Protein AF-A0A519LDK3-F1 (afdb_monomer)

Solvent-accessible surface area (backbone atoms only — not comparable to full-atom values): 7589 Å² total; per-residue (Å²): 133,87,74,84,68,65,72,65,16,66,89,64,33,82,64,51,93,57,68,48,68,42,60,57,99,86,39,59,40,63,44,69,78,48,44,41,41,32,41,30,20,75,46,79,100,49,83,73,65,54,43,78,32,38,59,25,92,56,97,84,46,59,10,40,25,65,81,38,24,71,58,14,22,34,34,62,40,76,43,69,67,57,50,45,50,28,50,52,50,38,41,76,70,66,76,48,60,76,77,50,70,40,62,33,27,34,44,33,35,36,24,42,81,88,70,46,80,74,45,77,48,75,51,72,47,53,42,53,49,63,46,76,126

Foldseek 3Di:
DADAFFQQPPVPWVQDQDWDFDDDPNATQALVQKWKWKFKALDPPDDHGLDIAIEDPDPVDQHKYCPPRGRRIIHGDDDSVSVRSSSVVCVVVVSDHHQDKGKMKMWMFIAHNVRHGDDIDIDIIIRGGDPHD

Sequence (133 aa):
MATTVPLTGYRNVPFPPEVITFTEAGVARSFTGKTFAMDVRALAGTGPALISLNTATDDTMDGVRAVNAAAGQLRFQIGQAAMQAAWDAAYAAGLMKAGEPVALVYDLLVIDTDGLPEAVIEGSFTVHPGVTL

Secondary structure (DSSP, 8-state):
---PPP-TTGGGSS--S--EEPEETTEEPP-TT-EEEEEEESSTTSS--SEEEEB-SSSSSSEEEEEEGGGTEEEEE--HHHHHHHHHHHHHTTSS-TTS-EEEEEEEEEE-TTS-EEEEEEEEEEEPTT---

Structure (mmCIF, N/CA/C/O backbone):
data_AF-A0A519LDK3-F1
#
_entry.id   AF-A0A519LDK3-F1
#
loop_
_atom_site.group_PDB
_atom_site.id
_atom_site.type_symbol
_atom_site.label_atom_id
_atom_site.label_alt_id
_atom_site.label_comp_id
_atom_site.label_asym_id
_atom_site.label_entity_id
_atom_site.label_seq_id
_atom_site.pdbx_PDB_ins_code
_atom_site.Cartn_x
_atom_site.Cartn_y
_atom_site.Cartn_z
_atom_site.occupancy
_atom_site.B_iso_or_equiv
_atom_site.auth_seq_id
_atom_site.auth_comp_id
_atom_site.auth_asym_id
_atom_site.auth_atom_id
_atom_site.pdbx_PDB_model_num
ATOM 1 N N . MET A 1 1 ? 22.934 -2.008 -22.849 1.00 41.59 1 MET A N 1
ATOM 2 C CA . MET A 1 1 ? 21.578 -1.517 -22.530 1.00 41.59 1 MET A CA 1
ATOM 3 C C . MET A 1 1 ? 20.987 -2.485 -21.528 1.00 41.59 1 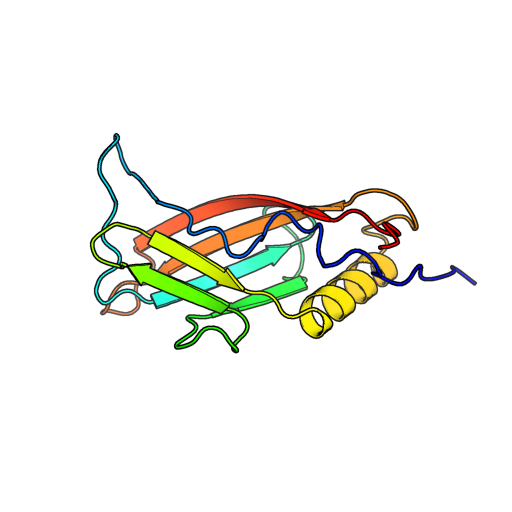MET A C 1
ATOM 5 O O . MET A 1 1 ? 21.024 -3.677 -21.798 1.00 41.59 1 MET A O 1
ATOM 9 N N . ALA A 1 2 ? 20.582 -2.008 -20.353 1.00 47.53 2 ALA A N 1
ATOM 10 C CA . ALA A 1 2 ? 19.992 -2.861 -19.327 1.00 47.53 2 ALA A CA 1
ATOM 11 C C . ALA A 1 2 ? 18.550 -3.192 -19.742 1.00 47.53 2 ALA A C 1
ATOM 13 O O . ALA A 1 2 ? 17.783 -2.289 -20.074 1.00 47.53 2 ALA A O 1
ATOM 14 N N . THR A 1 3 ? 18.223 -4.477 -19.835 1.00 52.81 3 THR A N 1
ATOM 15 C CA . THR A 1 3 ? 16.909 -4.941 -20.287 1.00 52.81 3 THR A CA 1
ATOM 16 C C . THR A 1 3 ? 15.933 -4.891 -19.115 1.00 52.81 3 THR A C 1
ATOM 18 O O . THR A 1 3 ? 16.053 -5.686 -18.183 1.00 52.81 3 THR A O 1
ATOM 21 N N . THR A 1 4 ? 14.964 -3.975 -19.156 1.00 54.00 4 THR A N 1
ATOM 22 C CA . THR A 1 4 ? 13.846 -3.958 -18.204 1.00 54.00 4 THR A CA 1
ATOM 23 C C . THR A 1 4 ? 12.989 -5.203 -18.429 1.00 54.00 4 THR A C 1
ATOM 25 O O . THR A 1 4 ? 12.507 -5.436 -19.538 1.00 54.00 4 THR A O 1
ATOM 28 N N . VAL A 1 5 ? 12.819 -6.029 -17.396 1.00 58.78 5 VAL A N 1
ATOM 29 C CA . VAL A 1 5 ? 11.922 -7.193 -17.443 1.00 58.78 5 VAL A CA 1
ATOM 30 C C . VAL A 1 5 ? 10.521 -6.718 -17.042 1.00 58.78 5 VAL A C 1
ATOM 32 O O . VAL A 1 5 ? 10.389 -6.166 -15.947 1.00 58.78 5 VAL A O 1
ATOM 35 N N . PRO A 1 6 ? 9.490 -6.895 -17.892 1.00 59.34 6 PRO A N 1
ATOM 36 C CA . PRO A 1 6 ? 8.136 -6.437 -17.590 1.00 59.34 6 PRO A CA 1
ATOM 37 C C . PRO A 1 6 ? 7.563 -7.150 -16.358 1.00 59.34 6 PRO A C 1
ATOM 39 O O . PRO A 1 6 ? 7.793 -8.347 -16.157 1.00 59.34 6 PRO A O 1
ATOM 42 N N . LEU A 1 7 ? 6.778 -6.430 -15.547 1.00 55.19 7 LEU A N 1
ATOM 43 C CA . LEU A 1 7 ? 6.092 -6.994 -14.386 1.00 55.19 7 LEU A CA 1
ATOM 44 C C . LEU A 1 7 ? 4.834 -7.740 -14.855 1.00 55.19 7 LEU A C 1
ATOM 46 O O . LEU A 1 7 ? 3.707 -7.260 -14.767 1.00 55.19 7 LEU A O 1
ATOM 50 N N . THR A 1 8 ? 5.028 -8.947 -15.378 1.00 54.53 8 THR A N 1
ATOM 51 C CA . THR A 1 8 ? 3.938 -9.819 -15.851 1.00 54.53 8 THR A CA 1
ATOM 52 C C . THR A 1 8 ? 3.194 -10.529 -14.715 1.00 54.53 8 THR A C 1
ATOM 54 O O . THR A 1 8 ? 2.082 -11.010 -14.910 1.00 54.53 8 THR A O 1
ATOM 57 N N . GLY A 1 9 ? 3.780 -10.549 -13.515 1.00 49.94 9 GLY A N 1
ATOM 58 C CA . GLY A 1 9 ? 3.317 -11.306 -12.354 1.00 49.94 9 GLY A CA 1
ATOM 59 C C . GLY A 1 9 ? 2.51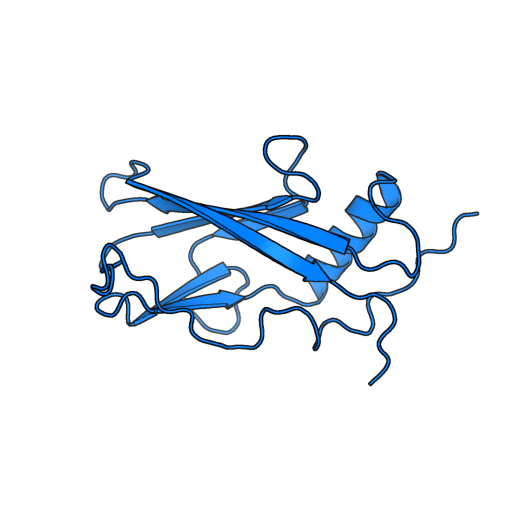8 -10.527 -11.312 1.00 49.94 9 GLY A C 1
ATOM 60 O O . GLY A 1 9 ? 2.426 -10.992 -10.180 1.00 49.94 9 GLY A O 1
ATOM 61 N N . TYR A 1 10 ? 1.953 -9.357 -11.640 1.00 47.62 10 TYR A N 1
ATOM 62 C CA . TYR A 1 10 ? 1.274 -8.486 -10.662 1.00 47.62 10 TYR A CA 1
ATOM 63 C C . TYR A 1 10 ? 0.190 -9.204 -9.826 1.00 47.62 10 TYR A C 1
ATOM 65 O O . TYR A 1 10 ? -0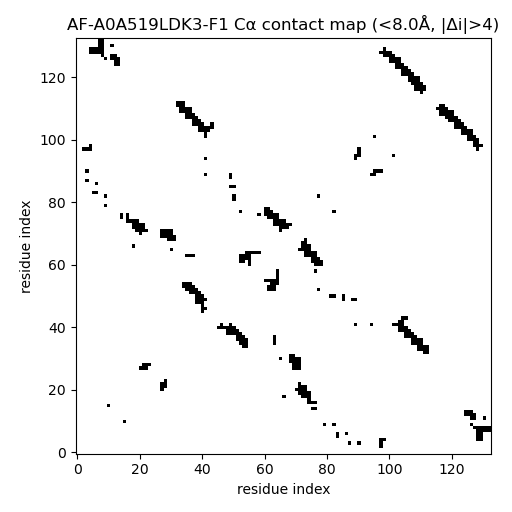.047 -8.851 -8.675 1.00 47.62 10 TYR A O 1
ATOM 73 N N . ARG A 1 11 ? -0.410 -10.279 -10.354 1.00 44.47 11 ARG A N 1
ATOM 74 C CA . ARG A 1 11 ? -1.394 -11.101 -9.631 1.00 44.47 11 ARG A CA 1
ATOM 75 C C . ARG A 1 11 ? -0.814 -11.873 -8.421 1.00 44.47 11 ARG A C 1
ATOM 77 O O . ARG A 1 11 ? -1.594 -12.371 -7.622 1.00 44.47 11 ARG A O 1
ATOM 84 N N . ASN A 1 12 ? 0.515 -11.949 -8.281 1.00 41.84 12 ASN A N 1
ATOM 85 C CA . ASN A 1 12 ? 1.239 -12.605 -7.180 1.00 41.84 12 ASN A CA 1
ATOM 86 C C . ASN A 1 12 ? 1.893 -11.614 -6.198 1.00 41.84 12 ASN A C 1
ATOM 88 O O . ASN A 1 12 ? 2.699 -12.025 -5.363 1.00 41.84 12 ASN A O 1
ATOM 92 N N . VAL A 1 13 ? 1.593 -10.312 -6.288 1.00 50.78 13 VAL A N 1
ATOM 93 C CA . VAL A 1 13 ? 1.949 -9.392 -5.200 1.00 50.78 13 VAL A CA 1
ATOM 94 C C . VAL A 1 13 ? 1.113 -9.783 -3.968 1.00 50.78 13 VAL A C 1
ATOM 96 O O . VAL A 1 13 ? -0.087 -10.002 -4.131 1.00 50.78 13 VAL A O 1
ATOM 99 N N . PRO A 1 14 ? 1.682 -9.843 -2.745 1.00 45.47 14 PRO A N 1
ATOM 100 C CA . PRO A 1 14 ? 0.982 -10.204 -1.504 1.00 45.47 14 PRO A CA 1
ATOM 101 C C . PRO A 1 14 ? -0.129 -9.244 -1.068 1.00 45.47 14 PRO A C 1
ATOM 103 O O . PRO A 1 14 ? -0.544 -9.291 0.084 1.00 45.47 14 PRO A O 1
ATOM 106 N N . PHE A 1 15 ? -0.630 -8.396 -1.963 1.00 51.12 15 PHE A N 1
ATOM 107 C CA . PHE A 1 15 ? -1.942 -7.783 -1.829 1.00 51.12 15 PHE A CA 1
ATOM 108 C C . PHE A 1 15 ? -2.948 -8.546 -2.703 1.00 51.12 15 PHE A C 1
ATOM 110 O O . PHE A 1 15 ? -3.480 -7.980 -3.663 1.00 51.12 15 PHE A O 1
ATOM 117 N N . PRO A 1 16 ? -3.262 -9.830 -2.422 1.00 51.19 16 PRO A N 1
ATOM 118 C CA . PRO A 1 16 ? -4.565 -10.321 -2.827 1.00 51.19 16 PRO A CA 1
ATOM 119 C C . PRO A 1 16 ? -5.628 -9.375 -2.230 1.00 51.19 16 PRO A C 1
ATOM 121 O O . PRO A 1 16 ? -5.341 -8.629 -1.290 1.00 51.19 16 PRO A O 1
ATOM 124 N N . PRO A 1 17 ? -6.878 -9.392 -2.716 1.00 56.22 17 PRO A N 1
ATOM 125 C CA . PRO A 1 17 ? -7.993 -8.613 -2.154 1.00 56.22 17 PRO A CA 1
ATOM 126 C C . PRO A 1 17 ? -8.367 -9.005 -0.703 1.00 56.22 17 PRO A C 1
ATOM 128 O O . PRO A 1 17 ? -9.503 -8.787 -0.262 1.00 56.22 17 PRO A O 1
ATOM 131 N N . GLU A 1 18 ? -7.429 -9.610 0.024 1.00 65.62 18 GLU A N 1
ATOM 132 C CA . GLU A 1 18 ? -7.489 -9.951 1.424 1.00 65.62 18 GLU A CA 1
ATOM 133 C C . GLU A 1 18 ? -7.696 -8.696 2.256 1.00 65.62 18 GLU A C 1
ATOM 135 O O . GLU A 1 18 ? -7.080 -7.641 2.097 1.00 65.62 18 GLU A O 1
ATOM 140 N N . VAL A 1 19 ? -8.664 -8.842 3.138 1.00 80.06 19 VAL A N 1
ATOM 141 C CA . VAL A 1 19 ? -9.005 -7.859 4.137 1.00 80.06 19 VAL A CA 1
ATOM 142 C C . VAL A 1 19 ? -8.072 -8.101 5.312 1.00 80.06 19 VAL A C 1
ATOM 144 O O . VAL A 1 19 ? -8.160 -9.137 5.971 1.00 80.06 19 VAL A O 1
ATOM 147 N N . ILE A 1 20 ? -7.181 -7.153 5.577 1.00 83.94 20 ILE A N 1
ATOM 148 C CA . ILE A 1 20 ? -6.277 -7.207 6.721 1.00 83.94 20 ILE A CA 1
ATOM 149 C C . ILE A 1 20 ? -7.026 -6.673 7.937 1.00 83.94 20 ILE A C 1
ATOM 151 O O . ILE A 1 20 ? -7.574 -5.572 7.905 1.00 83.94 20 ILE A O 1
ATOM 155 N N . THR A 1 21 ? -7.060 -7.463 9.009 1.00 87.44 21 THR A N 1
ATOM 156 C CA . THR A 1 21 ? -7.643 -7.043 10.288 1.00 87.44 21 THR A CA 1
ATOM 157 C C . THR A 1 21 ? -6.534 -6.547 11.203 1.00 87.44 21 THR A C 1
ATOM 159 O O . THR A 1 21 ? -5.662 -7.319 11.598 1.00 87.44 21 THR A O 1
ATOM 162 N N . PHE A 1 22 ? -6.577 -5.267 11.554 1.00 84.50 22 PHE A N 1
ATOM 163 C CA . PHE A 1 22 ? -5.641 -4.667 12.493 1.00 84.50 22 PHE A CA 1
ATOM 164 C C . PHE A 1 22 ? -6.155 -4.822 13.918 1.00 84.50 22 PHE A C 1
ATOM 166 O O . PHE A 1 22 ? -7.260 -4.390 14.255 1.00 84.50 22 PHE A O 1
ATOM 173 N N . THR A 1 23 ? -5.325 -5.425 14.764 1.00 85.31 23 THR A N 1
ATOM 174 C CA . THR A 1 23 ? -5.606 -5.588 16.189 1.00 85.31 23 THR A CA 1
ATOM 175 C C . THR A 1 23 ? -4.534 -4.918 17.027 1.00 85.31 23 THR A C 1
ATOM 177 O O . THR A 1 23 ? -3.347 -5.087 16.761 1.00 85.31 23 THR A O 1
ATOM 180 N N . GLU A 1 24 ? -4.946 -4.237 18.085 1.00 81.00 24 GLU A N 1
ATOM 181 C CA . GLU A 1 24 ? -4.078 -3.670 19.106 1.00 81.00 24 GLU A CA 1
ATOM 182 C C . GLU A 1 24 ? -4.352 -4.397 20.424 1.00 81.00 24 GLU A C 1
ATOM 184 O O . GLU A 1 24 ? -5.498 -4.502 20.858 1.00 81.00 24 GLU A O 1
ATOM 189 N N . ALA A 1 25 ? -3.315 -4.997 21.017 1.00 84.44 25 ALA A N 1
ATOM 190 C CA . ALA A 1 25 ? -3.441 -5.859 22.199 1.00 84.44 25 ALA A CA 1
ATOM 191 C C . ALA A 1 25 ? -4.511 -6.975 22.064 1.00 84.44 25 ALA A C 1
ATOM 193 O O . ALA A 1 25 ? -5.167 -7.346 23.035 1.00 84.44 25 ALA A O 1
ATOM 194 N N . GLY A 1 26 ? -4.694 -7.515 20.853 1.00 84.00 26 GLY A N 1
ATOM 195 C CA . GLY A 1 26 ? -5.671 -8.575 20.564 1.00 84.00 26 GLY A CA 1
ATOM 196 C C . GLY A 1 26 ? -7.112 -8.094 20.355 1.00 84.00 26 GLY A C 1
ATOM 197 O O . GLY A 1 26 ? -7.993 -8.918 20.119 1.00 84.00 26 GLY A O 1
ATOM 198 N N . VAL A 1 27 ? -7.363 -6.783 20.397 1.00 87.31 27 VAL A N 1
ATOM 199 C CA . VAL A 1 27 ? -8.672 -6.175 20.122 1.00 87.31 27 VAL A CA 1
ATOM 200 C C . VAL A 1 27 ? -8.631 -5.475 18.769 1.00 87.31 27 VAL A C 1
ATOM 202 O O . VAL A 1 27 ? -7.655 -4.804 18.451 1.00 87.31 27 VAL A O 1
ATOM 205 N N . ALA A 1 28 ? -9.681 -5.620 17.959 1.00 88.94 28 ALA A N 1
ATOM 206 C CA . ALA A 1 28 ? -9.782 -4.924 16.678 1.00 88.94 28 ALA A CA 1
ATOM 207 C C . ALA A 1 28 ? -9.683 -3.400 16.866 1.00 88.94 28 ALA A C 1
ATOM 209 O O . ALA A 1 28 ? -10.418 -2.816 17.666 1.00 88.94 28 ALA A O 1
ATOM 210 N N . ARG A 1 29 ? -8.782 -2.755 16.120 1.00 88.19 29 ARG A N 1
ATOM 211 C CA . ARG A 1 29 ? -8.607 -1.301 16.167 1.00 88.19 29 ARG A CA 1
ATOM 212 C C . ARG A 1 29 ? -9.635 -0.630 15.263 1.00 88.19 29 ARG A C 1
ATOM 214 O O . ARG A 1 29 ? -9.613 -0.833 14.058 1.00 88.19 29 ARG A O 1
ATOM 221 N N . SER A 1 30 ? -10.518 0.190 15.825 1.00 90.62 30 SER A N 1
ATOM 222 C CA . SER A 1 30 ? -11.498 0.935 15.026 1.00 90.62 30 SER A CA 1
ATOM 223 C C . SER A 1 30 ? -10.833 2.060 14.225 1.00 90.62 30 SER A C 1
ATOM 225 O O . SER A 1 30 ? -10.087 2.869 14.774 1.00 90.62 30 SER A O 1
ATOM 227 N N . PHE A 1 31 ? -11.173 2.149 12.939 1.00 90.75 31 PHE A N 1
ATOM 228 C CA . PHE A 1 31 ? -10.774 3.228 12.031 1.00 90.75 31 PHE A CA 1
ATOM 229 C C . PHE A 1 31 ? -11.945 4.129 11.611 1.00 90.75 31 PHE A C 1
ATOM 231 O O . PHE A 1 31 ? -11.864 4.839 10.611 1.00 90.75 31 PHE A O 1
ATOM 238 N N . THR A 1 32 ? -13.071 4.086 12.328 1.00 91.50 32 THR A N 1
ATOM 239 C CA . THR A 1 32 ? -14.247 4.907 11.999 1.00 91.50 32 THR A CA 1
ATOM 240 C C . THR A 1 32 ? -13.894 6.394 12.016 1.00 91.50 32 THR A C 1
ATOM 242 O O . THR A 1 32 ? -13.373 6.892 13.008 1.00 91.50 32 THR A O 1
ATOM 245 N N . GLY A 1 33 ? -14.199 7.097 10.921 1.00 90.19 33 GLY A N 1
ATOM 246 C CA 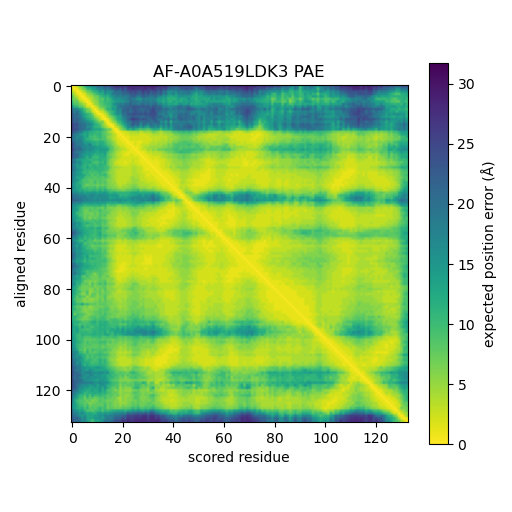. GLY A 1 33 ? -13.916 8.529 10.766 1.00 90.19 33 GLY A CA 1
ATOM 247 C C . GLY A 1 33 ? -12.462 8.866 10.423 1.00 90.19 33 GLY A C 1
ATOM 248 O O . GLY A 1 33 ? -12.152 10.037 10.235 1.00 90.19 33 GLY A O 1
ATOM 249 N N . LYS A 1 34 ? -11.581 7.866 10.313 1.00 91.31 34 LYS A N 1
ATOM 250 C CA . LYS A 1 34 ? -10.155 8.072 10.050 1.00 91.31 34 LYS A CA 1
ATOM 251 C C . LYS A 1 34 ? -9.854 8.063 8.560 1.00 91.31 34 LYS A C 1
ATOM 253 O O . LYS A 1 34 ? -10.578 7.465 7.762 1.00 91.31 34 LYS A O 1
ATOM 258 N N . THR A 1 35 ? -8.758 8.717 8.206 1.00 94.06 35 THR A N 1
ATOM 259 C CA . THR A 1 35 ? -8.195 8.700 6.856 1.00 94.06 35 THR A CA 1
ATOM 260 C C . THR A 1 35 ? -6.805 8.076 6.874 1.00 94.06 35 THR A C 1
ATOM 262 O O . THR A 1 35 ? -6.181 7.913 7.920 1.00 94.06 35 THR A O 1
ATOM 265 N N . PHE A 1 36 ? -6.345 7.670 5.701 1.00 93.12 36 PHE A N 1
ATOM 266 C CA . PHE A 1 36 ? -5.113 6.926 5.495 1.00 93.12 36 PHE A CA 1
ATOM 267 C C . PHE A 1 36 ? -4.225 7.625 4.473 1.00 93.12 36 PHE A C 1
ATOM 269 O O . PHE A 1 36 ? -4.716 8.084 3.434 1.00 93.12 36 PHE A O 1
ATOM 276 N N . ALA A 1 37 ? -2.925 7.619 4.746 1.00 92.62 37 ALA A N 1
ATOM 277 C CA . ALA A 1 37 ? -1.870 7.924 3.792 1.00 92.62 37 ALA A CA 1
ATOM 278 C C . ALA A 1 37 ? -0.795 6.843 3.914 1.00 92.62 37 ALA A C 1
ATOM 280 O O . ALA A 1 37 ? -0.373 6.526 5.020 1.00 92.62 37 ALA A O 1
ATOM 281 N N . MET A 1 38 ? -0.369 6.250 2.805 1.00 90.25 38 MET A N 1
ATOM 282 C CA . MET A 1 38 ? 0.637 5.196 2.812 1.00 90.25 38 MET A CA 1
ATOM 283 C C . MET A 1 38 ? 1.685 5.453 1.747 1.00 90.25 38 MET A C 1
ATOM 285 O O . MET A 1 38 ? 1.354 5.581 0.572 1.00 90.25 38 MET A O 1
ATOM 289 N N . ASP A 1 39 ? 2.946 5.445 2.154 1.00 90.94 39 ASP A N 1
ATOM 290 C CA . ASP A 1 39 ? 4.072 5.493 1.232 1.00 90.94 39 ASP A CA 1
ATOM 291 C C . ASP A 1 39 ? 4.721 4.119 1.138 1.00 90.94 39 ASP A C 1
ATOM 293 O O . ASP A 1 39 ? 5.096 3.531 2.150 1.00 90.94 39 ASP A O 1
ATOM 297 N N . VAL A 1 40 ? 4.899 3.632 -0.087 1.00 87.44 40 VAL A N 1
ATOM 298 C CA . VAL A 1 40 ? 5.651 2.418 -0.404 1.00 87.44 40 VAL A CA 1
ATOM 299 C C . VAL A 1 40 ? 7.029 2.807 -0.921 1.00 87.44 40 VAL A C 1
ATOM 301 O O . VAL A 1 40 ? 7.160 3.640 -1.821 1.00 87.44 40 VAL A O 1
ATOM 304 N N . ARG A 1 41 ? 8.072 2.182 -0.380 1.00 87.38 41 ARG A N 1
ATOM 305 C CA . ARG A 1 41 ? 9.483 2.473 -0.666 1.00 87.38 41 ARG A CA 1
ATOM 306 C C . ARG A 1 41 ? 10.246 1.174 -0.927 1.00 87.38 41 ARG A C 1
ATOM 308 O O . ARG A 1 41 ? 9.838 0.100 -0.496 1.00 87.38 41 ARG A O 1
ATOM 315 N N . ALA A 1 42 ? 11.384 1.273 -1.614 1.00 78.94 42 ALA A N 1
ATOM 316 C CA . ALA A 1 42 ? 12.307 0.140 -1.763 1.00 78.94 42 ALA A CA 1
ATOM 317 C C . ALA A 1 42 ? 13.136 -0.124 -0.494 1.00 78.94 42 ALA A C 1
ATOM 319 O O . ALA A 1 42 ? 13.591 -1.241 -0.276 1.00 78.94 42 ALA A O 1
ATOM 320 N N . LEU A 1 43 ? 13.363 0.905 0.328 1.00 72.06 43 LEU A N 1
ATOM 321 C CA . LEU A 1 43 ? 14.164 0.833 1.549 1.00 72.06 43 LEU A CA 1
ATOM 322 C C . LEU A 1 43 ? 13.439 1.572 2.677 1.00 72.06 43 LEU A C 1
ATOM 324 O O . LEU A 1 43 ? 12.846 2.627 2.455 1.00 72.06 43 LEU A O 1
ATOM 328 N N . ALA A 1 44 ? 13.492 1.017 3.889 1.00 66.81 44 ALA A N 1
ATOM 329 C CA . ALA A 1 44 ? 12.856 1.621 5.059 1.00 66.81 44 ALA A CA 1
ATOM 330 C C . ALA A 1 44 ? 13.547 2.935 5.438 1.00 66.81 44 ALA A C 1
ATOM 332 O O . ALA A 1 44 ? 14.775 3.048 5.366 1.00 66.81 44 ALA A O 1
ATOM 333 N N . GLY A 1 45 ? 12.748 3.940 5.811 1.00 58.53 45 GLY A N 1
ATOM 334 C CA . GLY A 1 45 ? 13.220 5.218 6.354 1.00 58.53 45 GLY A CA 1
ATOM 335 C C . GLY A 1 45 ? 14.092 6.075 5.426 1.00 58.53 45 GLY A C 1
ATOM 336 O O . GLY A 1 45 ? 14.619 7.095 5.867 1.00 58.53 45 GLY A O 1
ATOM 337 N N . THR A 1 46 ? 14.282 5.693 4.157 1.00 66.75 46 THR A N 1
ATOM 338 C CA . THR A 1 46 ? 15.190 6.384 3.229 1.00 66.75 46 THR A CA 1
ATOM 339 C C . THR A 1 46 ? 14.662 6.389 1.792 1.00 66.75 46 THR A C 1
ATOM 341 O O . THR A 1 46 ? 14.042 5.437 1.328 1.00 66.75 46 THR A O 1
ATOM 344 N N . GLY A 1 47 ? 14.936 7.478 1.066 1.00 70.00 47 GLY A N 1
ATOM 345 C CA . GLY A 1 47 ? 14.604 7.624 -0.357 1.00 70.00 47 GLY A CA 1
ATOM 346 C C . GLY A 1 47 ? 13.163 8.073 -0.640 1.00 70.00 47 GLY A C 1
ATOM 347 O O . GLY A 1 47 ? 12.348 8.132 0.276 1.00 70.00 47 GLY A O 1
ATOM 348 N N . PRO A 1 48 ? 12.844 8.451 -1.890 1.00 81.50 48 PRO A N 1
ATOM 349 C CA . PRO A 1 48 ? 11.497 8.859 -2.287 1.00 81.50 48 PRO A CA 1
ATOM 350 C C . PRO A 1 48 ? 10.509 7.682 -2.256 1.00 81.50 48 PRO A C 1
ATOM 352 O O . PRO A 1 48 ? 10.897 6.531 -2.461 1.00 81.50 48 PRO A O 1
ATOM 355 N N . ALA A 1 49 ? 9.227 7.981 -2.031 1.00 87.62 49 ALA A N 1
ATOM 356 C CA . ALA A 1 49 ? 8.161 7.002 -2.211 1.00 87.62 49 ALA A CA 1
ATOM 357 C C . ALA A 1 49 ? 8.082 6.582 -3.686 1.00 87.62 49 ALA A C 1
ATOM 359 O O . ALA A 1 49 ? 8.116 7.423 -4.586 1.00 87.62 49 ALA A O 1
ATOM 360 N N . LEU A 1 50 ? 7.994 5.275 -3.923 1.00 86.56 50 LEU A N 1
ATOM 361 C CA . LEU A 1 50 ? 7.739 4.700 -5.243 1.00 86.56 50 LEU A CA 1
ATOM 362 C C . LEU A 1 50 ? 6.244 4.718 -5.567 1.00 86.56 50 LEU A C 1
ATOM 364 O O . LEU A 1 50 ? 5.863 4.866 -6.725 1.00 86.56 50 LEU A O 1
ATOM 368 N N . ILE A 1 51 ? 5.410 4.557 -4.538 1.00 88.94 51 ILE A N 1
ATOM 369 C CA . ILE A 1 51 ? 3.952 4.639 -4.612 1.00 88.94 51 ILE A CA 1
ATOM 370 C C . ILE A 1 51 ? 3.484 5.394 -3.377 1.00 88.94 51 ILE A C 1
ATOM 372 O O . ILE A 1 51 ? 3.889 5.053 -2.269 1.00 88.94 51 ILE A O 1
ATOM 376 N N . SER A 1 52 ? 2.605 6.370 -3.569 1.00 91.50 52 SER A N 1
ATOM 377 C CA . SER A 1 52 ? 1.874 7.013 -2.481 1.00 91.50 52 SER A CA 1
ATOM 378 C C . SER A 1 52 ? 0.391 6.729 -2.667 1.00 91.50 52 SER A C 1
ATOM 380 O O . SER A 1 52 ? -0.183 7.017 -3.719 1.00 91.50 52 SER A O 1
ATOM 382 N N . LEU A 1 53 ? -0.218 6.132 -1.652 1.00 91.12 53 LEU A N 1
ATOM 383 C CA . LEU A 1 53 ? -1.623 5.768 -1.606 1.00 91.12 53 LEU A CA 1
ATOM 384 C C . LEU A 1 53 ? -2.343 6.638 -0.585 1.00 91.12 53 LEU A C 1
ATOM 386 O O . LEU A 1 53 ? -1.836 6.891 0.503 1.00 91.12 53 LEU A O 1
ATOM 390 N N . ASN A 1 54 ? -3.556 7.053 -0.925 1.00 93.75 54 ASN A N 1
ATOM 391 C CA . ASN A 1 54 ? -4.440 7.775 -0.018 1.00 93.75 54 ASN A CA 1
ATOM 392 C C . ASN A 1 54 ? -5.662 6.917 0.316 1.00 93.75 54 ASN A C 1
ATOM 394 O O . ASN A 1 54 ? -5.786 5.771 -0.122 1.00 93.75 54 ASN A O 1
ATOM 398 N N . THR A 1 55 ? -6.582 7.484 1.088 1.00 93.12 55 THR A N 1
ATOM 399 C CA . THR A 1 55 ? -7.876 6.854 1.362 1.00 93.12 55 THR A CA 1
ATOM 400 C C . THR A 1 55 ? -8.627 6.596 0.056 1.00 93.12 55 THR A C 1
ATOM 402 O O . THR A 1 55 ? -8.892 7.531 -0.698 1.00 93.12 55 THR A O 1
ATOM 405 N N . ALA A 1 56 ? -8.993 5.340 -0.190 1.00 91.25 56 ALA A N 1
ATOM 406 C CA . ALA A 1 56 ? -9.846 4.952 -1.308 1.00 91.25 56 ALA A CA 1
ATOM 407 C C . ALA A 1 56 ? -11.307 4.843 -0.858 1.00 91.25 56 ALA A C 1
ATOM 409 O O . ALA A 1 56 ? -11.609 4.311 0.215 1.00 91.25 56 ALA A O 1
ATOM 410 N N . THR A 1 57 ? -12.225 5.326 -1.697 1.00 87.69 57 THR A N 1
ATOM 411 C CA . THR A 1 57 ? -13.672 5.277 -1.432 1.00 87.69 57 THR A CA 1
ATOM 412 C C . THR A 1 57 ? -14.362 4.063 -2.053 1.00 87.69 57 THR A C 1
ATOM 414 O O . THR A 1 57 ? -15.459 3.707 -1.625 1.00 87.69 57 THR A O 1
ATOM 417 N N . ASP A 1 58 ? -13.726 3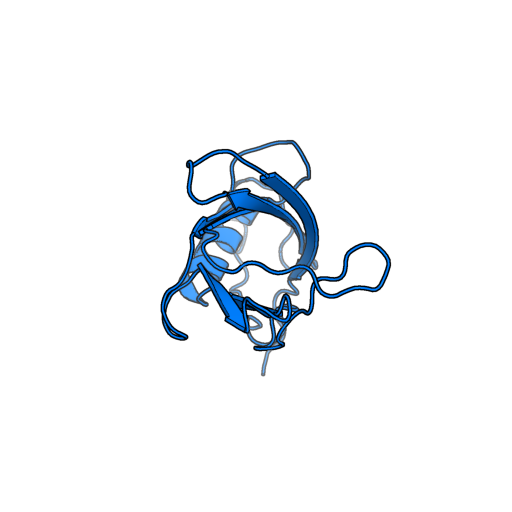.391 -3.017 1.00 84.50 58 ASP A N 1
ATOM 418 C CA . ASP A 1 58 ? -14.248 2.195 -3.685 1.00 84.50 58 ASP A CA 1
ATOM 419 C C . ASP A 1 58 ? -13.142 1.180 -4.046 1.00 84.50 58 ASP A C 1
ATOM 421 O O . ASP A 1 58 ? -11.969 1.405 -3.763 1.00 84.50 58 ASP A O 1
ATOM 425 N N . ASP A 1 59 ? -13.544 0.040 -4.623 1.00 75.31 59 ASP A N 1
ATOM 426 C CA . ASP A 1 59 ? -12.666 -1.077 -5.025 1.00 75.31 59 ASP A CA 1
ATOM 427 C C . ASP A 1 59 ? -12.052 -0.904 -6.432 1.00 75.31 59 ASP A C 1
ATOM 429 O O . ASP A 1 59 ? -11.556 -1.860 -7.029 1.00 75.31 59 ASP A O 1
ATOM 433 N N . THR A 1 60 ? -12.134 0.285 -7.025 1.00 79.12 60 THR A N 1
ATOM 434 C CA . THR A 1 60 ? -11.544 0.590 -8.339 1.00 79.12 60 THR A CA 1
ATOM 435 C C . THR A 1 60 ? -10.402 1.592 -8.247 1.00 79.12 60 THR A C 1
ATOM 437 O O . THR A 1 60 ? -9.605 1.695 -9.179 1.00 79.12 60 THR A O 1
ATOM 440 N N . MET A 1 61 ? -10.303 2.299 -7.121 1.00 83.12 61 MET A N 1
ATOM 441 C CA . MET A 1 61 ? -9.260 3.275 -6.853 1.00 83.12 61 MET A CA 1
ATOM 442 C C . MET A 1 61 ? -8.055 2.643 -6.161 1.00 83.12 61 MET A C 1
ATOM 444 O O . MET A 1 61 ? -8.187 1.870 -5.212 1.00 83.12 61 MET A O 1
ATOM 448 N N . ASP A 1 62 ? -6.869 3.055 -6.594 1.00 87.56 62 ASP A N 1
ATOM 449 C CA . ASP A 1 62 ? -5.634 2.774 -5.875 1.00 87.56 62 ASP A CA 1
ATOM 450 C C . ASP A 1 62 ? -5.658 3.520 -4.538 1.00 87.56 62 ASP A C 1
ATOM 452 O O . ASP A 1 62 ? -5.863 4.735 -4.489 1.00 87.56 62 ASP A O 1
ATOM 456 N N . GLY A 1 63 ? -5.461 2.798 -3.441 1.00 90.88 63 GLY A N 1
ATOM 457 C CA . GLY A 1 63 ? -5.515 3.383 -2.115 1.00 90.88 63 GLY A CA 1
ATOM 458 C C . GLY A 1 63 ? -5.647 2.378 -0.981 1.00 90.88 63 GLY A C 1
ATOM 459 O O . GLY A 1 63 ? -5.539 1.162 -1.149 1.00 90.88 63 GLY A O 1
ATOM 460 N N . VAL A 1 64 ? -5.900 2.924 0.204 1.00 90.81 64 VAL A N 1
ATOM 461 C CA . VAL A 1 64 ? -6.217 2.173 1.419 1.00 90.81 64 VAL A CA 1
ATOM 462 C C . VAL A 1 64 ? -7.689 2.388 1.737 1.00 90.81 64 VAL A C 1
ATOM 464 O O . VAL A 1 64 ? -8.135 3.519 1.930 1.00 90.81 64 VAL A O 1
ATOM 467 N N . ARG A 1 65 ? -8.459 1.303 1.782 1.00 90.12 65 ARG A N 1
ATOM 468 C CA . ARG A 1 65 ? -9.902 1.330 2.021 1.00 90.12 65 ARG A CA 1
ATOM 469 C C . ARG A 1 65 ? -10.236 0.630 3.326 1.00 90.12 65 ARG A C 1
ATOM 471 O O . ARG A 1 65 ? -9.877 -0.527 3.516 1.00 90.12 65 ARG A O 1
ATOM 478 N N . ALA A 1 66 ? -11.018 1.275 4.185 1.00 91.44 66 ALA A N 1
ATOM 479 C CA . ALA A 1 66 ? -11.650 0.591 5.307 1.00 91.44 66 ALA A CA 1
ATOM 480 C C . ALA A 1 66 ? -12.903 -0.156 4.826 1.00 91.44 66 ALA A C 1
ATOM 482 O O . ALA A 1 66 ? -13.939 0.454 4.570 1.00 91.44 66 ALA A O 1
ATOM 483 N N . VAL A 1 67 ? -12.818 -1.481 4.693 1.00 90.75 67 VAL A N 1
ATOM 484 C CA . VAL A 1 67 ? -13.971 -2.313 4.297 1.00 90.75 67 VAL A CA 1
ATOM 485 C C . VAL A 1 67 ? -14.941 -2.525 5.461 1.00 90.75 67 VAL A C 1
ATOM 487 O O . VAL A 1 67 ? -16.148 -2.606 5.253 1.00 90.75 67 VAL A O 1
ATOM 490 N N . ASN A 1 68 ? -14.420 -2.560 6.691 1.00 92.69 68 ASN A N 1
ATOM 491 C CA . ASN A 1 68 ? -15.195 -2.472 7.923 1.00 92.69 68 ASN A CA 1
ATOM 492 C C . ASN A 1 68 ? -14.357 -1.733 8.972 1.00 92.69 68 ASN A C 1
ATOM 494 O O . ASN A 1 68 ? -13.564 -2.327 9.705 1.00 92.69 68 ASN A O 1
ATOM 498 N N . ALA A 1 69 ? -14.535 -0.412 9.017 1.00 91.50 69 ALA A N 1
ATOM 499 C CA . ALA A 1 69 ? -13.760 0.473 9.877 1.00 91.50 69 ALA A CA 1
ATOM 500 C C . ALA A 1 69 ? -13.915 0.130 11.366 1.00 91.50 69 ALA A C 1
ATOM 502 O O . ALA A 1 69 ? -12.927 0.122 12.092 1.00 91.50 69 ALA A O 1
ATOM 503 N N . ALA A 1 70 ? -15.122 -0.230 11.813 1.00 92.19 70 ALA A N 1
ATOM 504 C CA . ALA A 1 70 ? -15.379 -0.580 13.209 1.00 92.19 70 ALA A CA 1
ATOM 505 C C . ALA A 1 70 ? -14.677 -1.881 13.637 1.00 92.19 70 ALA A C 1
ATOM 507 O O . ALA A 1 70 ? -14.315 -2.027 14.801 1.00 92.19 70 ALA A O 1
ATOM 508 N N . ALA A 1 71 ? -14.464 -2.809 12.699 1.00 91.69 71 ALA A N 1
ATOM 509 C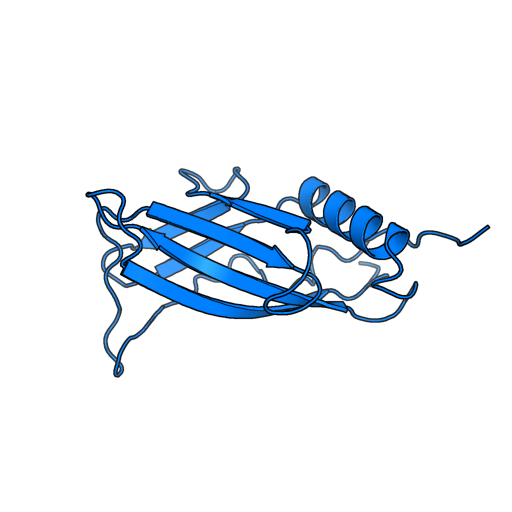 CA . ALA A 1 71 ? -13.758 -4.069 12.932 1.00 91.69 71 ALA A CA 1
ATOM 510 C C . ALA A 1 71 ? -12.258 -4.009 12.586 1.00 91.69 71 ALA A C 1
ATOM 512 O O . ALA A 1 71 ? -11.607 -5.050 12.555 1.00 91.69 71 ALA A O 1
ATOM 513 N N . GLY A 1 72 ? -11.708 -2.828 12.289 1.00 89.88 72 GLY A N 1
ATOM 514 C CA . GLY A 1 72 ? -10.290 -2.674 11.949 1.00 89.88 72 GLY A CA 1
ATOM 515 C C . GLY A 1 72 ? -9.877 -3.334 10.641 1.00 89.88 72 GLY A C 1
ATOM 516 O O . GLY A 1 72 ? -8.722 -3.716 10.474 1.00 89.88 72 GLY A O 1
ATOM 517 N N . GLN A 1 73 ? -10.821 -3.504 9.721 1.00 91.12 73 GLN A N 1
ATOM 518 C CA . GLN A 1 73 ? -10.609 -4.217 8.474 1.00 91.12 73 GLN A CA 1
ATOM 519 C C . GLN A 1 73 ? -10.277 -3.251 7.341 1.00 91.12 73 GLN A C 1
ATOM 521 O O . GLN A 1 73 ? -11.133 -2.464 6.917 1.00 91.12 73 GLN A O 1
ATOM 526 N N . LEU A 1 74 ? -9.050 -3.347 6.832 1.00 88.69 74 LEU A N 1
ATOM 527 C CA . LEU A 1 74 ? -8.554 -2.556 5.710 1.00 88.69 74 LEU A CA 1
ATOM 528 C C . LEU A 1 74 ? -8.261 -3.441 4.498 1.00 88.69 74 LEU A C 1
ATOM 530 O O . LEU A 1 74 ? -7.890 -4.605 4.622 1.00 88.69 74 LEU A O 1
ATOM 534 N N . ARG A 1 75 ? -8.396 -2.857 3.314 1.00 87.69 75 ARG A N 1
ATOM 535 C CA . ARG A 1 75 ? -7.943 -3.407 2.043 1.00 87.69 75 ARG A CA 1
ATOM 536 C C . ARG A 1 75 ? -6.972 -2.419 1.415 1.00 87.69 75 ARG A C 1
ATOM 538 O O . ARG A 1 75 ? -7.245 -1.222 1.374 1.00 87.69 75 ARG A O 1
ATOM 545 N N . PHE A 1 76 ? -5.871 -2.945 0.903 1.00 86.00 76 PHE A N 1
ATOM 546 C CA . PHE A 1 76 ? -4.883 -2.191 0.149 1.00 86.00 76 PHE A CA 1
ATOM 547 C C . PHE A 1 76 ? -5.067 -2.516 -1.323 1.00 86.00 76 PHE A C 1
ATOM 549 O O . PHE A 1 76 ? -5.153 -3.686 -1.696 1.00 86.00 76 PHE A O 1
ATOM 556 N N . GLN A 1 77 ? -5.150 -1.483 -2.147 1.00 84.56 77 GLN A N 1
ATOM 557 C CA . GLN A 1 77 ? -5.324 -1.624 -3.577 1.00 84.56 77 GLN A CA 1
ATOM 558 C C . GLN A 1 77 ? -4.269 -0.800 -4.290 1.00 84.56 77 GLN A C 1
ATOM 560 O O . GLN A 1 77 ? -4.158 0.405 -4.093 1.00 84.56 77 GLN A O 1
ATOM 565 N N . ILE A 1 78 ? -3.483 -1.470 -5.118 1.00 83.56 78 ILE A N 1
ATOM 566 C CA . ILE A 1 78 ? -2.545 -0.832 -6.026 1.00 83.56 78 ILE A CA 1
ATOM 567 C C . ILE A 1 78 ? -2.933 -1.315 -7.423 1.00 83.56 78 ILE A C 1
ATOM 569 O O . ILE A 1 78 ? -3.281 -2.476 -7.625 1.00 83.56 78 ILE A O 1
ATOM 573 N N . GLY A 1 79 ? -2.944 -0.429 -8.402 1.00 80.00 79 GLY A N 1
ATOM 574 C CA . GLY A 1 79 ? -3.258 -0.788 -9.768 1.00 80.00 79 GLY A CA 1
ATOM 575 C C . GLY A 1 79 ? -2.034 -1.408 -10.417 1.00 80.00 79 GLY A C 1
ATOM 576 O O . GLY A 1 79 ? -0.894 -1.059 -10.103 1.00 80.00 79 GLY A O 1
ATOM 577 N N . GLN A 1 80 ? -2.245 -2.280 -11.402 1.00 78.00 80 GLN A N 1
ATOM 578 C CA . GLN A 1 80 ? -1.134 -2.827 -12.183 1.00 78.00 80 GLN A CA 1
ATOM 579 C C . GLN A 1 80 ? -0.278 -1.712 -12.808 1.00 78.00 80 GLN A C 1
ATOM 581 O O . GLN A 1 80 ? 0.944 -1.817 -12.820 1.00 78.00 80 GLN A O 1
ATOM 586 N N . ALA A 1 81 ? -0.906 -0.636 -13.296 1.00 81.38 81 ALA A N 1
ATOM 587 C CA . ALA A 1 81 ? -0.197 0.498 -13.886 1.00 81.38 81 ALA A CA 1
ATOM 588 C C . ALA A 1 81 ? 0.679 1.234 -12.858 1.00 81.38 81 ALA A C 1
ATOM 590 O O . ALA A 1 81 ? 1.843 1.509 -13.143 1.00 81.38 81 ALA A O 1
ATOM 591 N N . ALA A 1 82 ? 0.151 1.499 -11.657 1.00 83.12 82 ALA A N 1
ATOM 592 C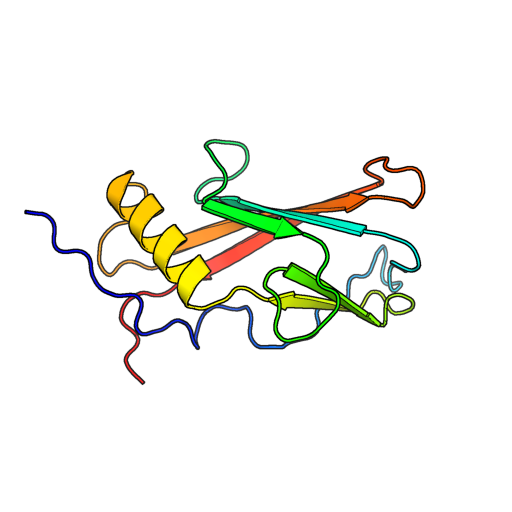 CA . ALA A 1 82 ? 0.905 2.130 -10.577 1.00 83.12 82 ALA A CA 1
ATOM 593 C C . ALA A 1 82 ? 2.075 1.248 -10.117 1.00 83.12 82 ALA A C 1
ATOM 595 O O . ALA A 1 82 ? 3.194 1.735 -9.962 1.00 83.12 82 ALA A O 1
ATOM 596 N N . MET A 1 83 ? 1.854 -0.064 -9.984 1.00 82.19 83 MET A N 1
ATOM 597 C CA . MET A 1 83 ? 2.930 -0.987 -9.626 1.00 82.19 83 MET A CA 1
ATOM 598 C C . MET A 1 83 ? 3.986 -1.113 -10.728 1.00 82.19 83 MET A C 1
ATOM 600 O O . MET A 1 83 ? 5.174 -1.147 -10.423 1.00 82.19 83 MET A O 1
ATOM 604 N N . GLN A 1 84 ? 3.593 -1.162 -12.004 1.00 79.94 84 GLN A N 1
ATOM 605 C CA . GLN A 1 84 ? 4.550 -1.202 -13.114 1.00 79.94 84 GLN A CA 1
ATOM 606 C C . GLN A 1 84 ? 5.399 0.076 -13.155 1.00 79.94 84 GLN A C 1
ATOM 608 O O . GLN A 1 84 ? 6.611 -0.009 -13.320 1.00 79.94 84 GLN A O 1
ATOM 613 N N . ALA A 1 85 ? 4.795 1.247 -12.936 1.00 83.00 85 ALA A N 1
ATOM 614 C CA . ALA A 1 85 ? 5.533 2.507 -12.863 1.00 83.00 85 ALA A CA 1
ATOM 615 C C . ALA A 1 85 ? 6.539 2.519 -11.698 1.00 83.00 85 ALA A C 1
ATOM 617 O O . ALA A 1 85 ? 7.693 2.908 -11.880 1.00 83.00 85 ALA A O 1
ATOM 618 N N . ALA A 1 86 ? 6.130 2.039 -10.520 1.00 81.81 86 ALA A N 1
ATOM 619 C CA . ALA A 1 86 ? 7.014 1.885 -9.367 1.00 81.81 86 ALA A CA 1
ATOM 620 C C . ALA A 1 86 ? 8.158 0.900 -9.639 1.00 81.81 86 ALA A C 1
ATOM 622 O O . ALA A 1 86 ? 9.303 1.152 -9.259 1.00 81.81 86 ALA A O 1
ATOM 623 N N . TRP A 1 87 ? 7.856 -0.197 -10.336 1.00 79.38 87 TRP A N 1
ATOM 624 C CA . TRP A 1 87 ? 8.835 -1.193 -10.746 1.00 79.38 87 TRP A CA 1
ATOM 625 C C . TRP A 1 87 ? 9.892 -0.596 -11.682 1.00 79.38 87 TRP A C 1
ATOM 627 O O . TRP A 1 87 ? 11.093 -0.727 -11.443 1.00 79.38 87 TRP A O 1
ATOM 637 N N . ASP A 1 88 ? 9.455 0.123 -12.715 1.00 80.56 88 ASP A N 1
ATOM 638 C CA . ASP A 1 88 ? 10.351 0.764 -13.677 1.00 80.56 88 ASP A CA 1
ATOM 639 C C . ASP A 1 88 ? 11.209 1.847 -13.011 1.00 80.56 88 ASP A C 1
ATOM 641 O O . ASP A 1 88 ? 12.413 1.928 -13.266 1.00 80.56 88 ASP A O 1
ATOM 645 N N . ALA A 1 89 ? 10.622 2.637 -12.106 1.00 81.19 89 ALA A N 1
ATOM 646 C CA . ALA A 1 89 ? 11.334 3.662 -11.347 1.00 81.19 89 ALA A CA 1
ATOM 647 C C . ALA A 1 89 ? 12.417 3.060 -10.440 1.00 81.19 89 ALA A C 1
ATOM 649 O O . ALA A 1 89 ? 13.558 3.529 -10.431 1.00 81.19 89 ALA A O 1
ATOM 650 N N . ALA A 1 90 ? 12.095 1.993 -9.710 1.00 78.88 90 ALA A N 1
ATOM 651 C CA . ALA A 1 90 ? 13.050 1.338 -8.829 1.00 78.88 90 ALA A CA 1
ATOM 652 C C . ALA A 1 90 ? 14.160 0.605 -9.606 1.00 78.88 90 ALA A C 1
ATOM 654 O O . ALA A 1 90 ? 15.314 0.600 -9.170 1.00 78.88 90 ALA A O 1
ATOM 655 N N . TYR A 1 91 ? 13.859 0.065 -10.792 1.00 78.19 91 TYR A N 1
ATOM 656 C CA . TYR A 1 91 ? 14.867 -0.511 -11.684 1.00 78.19 91 TYR A CA 1
ATOM 657 C C . TYR A 1 91 ? 15.803 0.566 -12.245 1.00 78.19 91 TYR A C 1
ATOM 659 O O . TYR A 1 91 ? 17.023 0.416 -12.190 1.00 78.19 91 TYR A O 1
ATOM 667 N N . ALA A 1 92 ? 15.249 1.685 -12.724 1.00 81.12 92 ALA A N 1
ATOM 668 C CA . ALA A 1 92 ? 16.024 2.818 -13.232 1.00 81.12 92 ALA A CA 1
ATOM 669 C C . ALA A 1 92 ? 16.934 3.436 -12.157 1.00 81.12 92 ALA A C 1
ATOM 671 O O . ALA A 1 92 ? 18.042 3.874 -12.462 1.00 81.12 92 ALA A O 1
ATOM 672 N N . ALA A 1 93 ? 16.494 3.425 -10.898 1.00 78.62 93 ALA A N 1
ATOM 673 C CA . ALA A 1 93 ? 17.283 3.863 -9.751 1.00 78.62 93 ALA A CA 1
ATOM 674 C C . ALA A 1 93 ? 18.348 2.839 -9.299 1.00 78.62 93 ALA A C 1
ATOM 676 O O . ALA A 1 93 ? 19.094 3.113 -8.360 1.00 78.62 93 ALA A O 1
ATOM 677 N N . GLY A 1 94 ? 18.429 1.662 -9.932 1.00 79.75 94 GLY A N 1
ATOM 678 C CA . GLY A 1 94 ? 19.364 0.597 -9.555 1.00 79.75 94 GLY A CA 1
ATOM 679 C C . GLY A 1 94 ? 19.049 -0.053 -8.204 1.00 79.75 94 GLY A C 1
ATOM 680 O O . GLY A 1 94 ? 19.903 -0.733 -7.640 1.00 79.75 94 GLY A O 1
ATOM 681 N N . LEU A 1 95 ? 17.835 0.150 -7.683 1.00 76.81 95 LEU A N 1
ATOM 682 C CA . LEU A 1 95 ? 17.380 -0.393 -6.398 1.00 76.81 95 LEU A CA 1
ATOM 683 C C . LEU A 1 95 ? 16.970 -1.865 -6.508 1.00 76.81 95 LEU A C 1
ATOM 685 O O . LEU A 1 95 ? 16.755 -2.529 -5.499 1.00 76.81 95 LEU A O 1
ATOM 689 N N . MET A 1 96 ? 16.843 -2.372 -7.735 1.00 75.94 96 MET A N 1
ATOM 690 C CA . MET A 1 96 ? 16.371 -3.718 -8.033 1.00 75.94 96 MET A CA 1
ATOM 691 C C . MET A 1 96 ? 17.178 -4.294 -9.193 1.00 75.94 96 MET A C 1
ATOM 693 O O . MET A 1 96 ? 17.512 -3.585 -10.145 1.00 75.94 96 MET A O 1
ATOM 697 N N . LYS A 1 97 ? 17.463 -5.596 -9.145 1.00 71.31 97 LYS A N 1
ATOM 698 C CA . LYS A 1 97 ? 18.052 -6.318 -10.275 1.00 71.31 97 LYS A CA 1
ATOM 699 C C . LYS A 1 97 ? 16.960 -7.006 -11.081 1.00 71.31 97 LYS A C 1
ATOM 701 O O . LYS A 1 97 ? 15.987 -7.518 -10.534 1.00 71.31 97 LYS A O 1
ATOM 706 N N . ALA A 1 98 ? 17.141 -7.038 -12.399 1.00 68.62 98 ALA A N 1
ATOM 707 C CA . ALA A 1 98 ? 16.221 -7.732 -13.290 1.00 68.62 98 ALA A CA 1
ATOM 708 C C . ALA A 1 98 ? 16.124 -9.216 -12.899 1.00 68.62 98 ALA A C 1
ATOM 710 O O . ALA A 1 98 ? 17.141 -9.900 -12.818 1.00 68.62 98 ALA A O 1
ATOM 711 N N . GLY A 1 99 ? 14.901 -9.702 -12.680 1.00 68.56 99 GLY A N 1
ATOM 712 C CA . GLY A 1 99 ? 14.634 -11.107 -12.360 1.00 68.56 99 GLY A CA 1
ATOM 713 C C . GLY A 1 99 ? 14.778 -11.495 -10.882 1.00 68.56 99 GLY A C 1
ATOM 714 O O . GLY A 1 99 ? 14.442 -12.626 -10.544 1.00 68.56 99 GLY A O 1
ATOM 715 N N . GLU A 1 100 ? 15.213 -10.595 -9.994 1.00 74.25 100 GLU A N 1
ATOM 716 C CA . GLU A 1 100 ? 15.274 -10.869 -8.550 1.00 74.25 100 GLU A CA 1
ATOM 717 C C . GLU A 1 100 ? 13.994 -10.389 -7.835 1.00 74.25 100 GLU A C 1
ATOM 719 O O . GLU A 1 100 ? 13.460 -9.335 -8.190 1.00 74.25 100 GLU A O 1
ATOM 724 N N . PRO A 1 101 ? 13.479 -11.129 -6.831 1.00 76.00 101 PRO A N 1
ATOM 725 C CA . PRO A 1 101 ? 12.406 -10.640 -5.973 1.00 76.00 101 PRO A CA 1
ATOM 726 C C . PRO A 1 101 ? 12.802 -9.353 -5.250 1.00 76.00 101 PRO A C 1
ATOM 728 O O . PRO A 1 101 ? 13.939 -9.201 -4.806 1.00 76.00 101 PRO A O 1
ATOM 731 N N . VAL A 1 102 ? 11.840 -8.454 -5.083 1.00 76.50 102 VAL A N 1
ATOM 732 C CA . VAL A 1 102 ? 12.053 -7.146 -4.463 1.00 76.50 102 VAL A CA 1
ATOM 733 C C . VAL A 1 102 ? 11.172 -7.038 -3.238 1.00 76.50 102 VAL A C 1
ATOM 735 O O . VAL A 1 102 ? 9.950 -7.088 -3.350 1.00 76.50 102 VAL A O 1
ATOM 738 N N . ALA A 1 103 ? 11.780 -6.852 -2.070 1.00 79.00 103 ALA A N 1
ATOM 739 C CA . ALA A 1 103 ? 11.049 -6.454 -0.878 1.00 79.00 103 ALA A CA 1
ATOM 740 C C . ALA A 1 103 ? 10.765 -4.947 -0.937 1.00 79.00 103 ALA A C 1
ATOM 742 O O . ALA A 1 103 ? 11.688 -4.140 -1.005 1.00 79.00 103 ALA A O 1
ATOM 743 N N . LEU A 1 104 ? 9.487 -4.586 -0.917 1.00 80.94 104 LEU A N 1
ATOM 744 C CA . LEU A 1 104 ? 9.019 -3.222 -0.740 1.00 80.94 104 LEU A CA 1
ATOM 745 C C . LEU A 1 104 ? 8.529 -3.065 0.693 1.00 80.94 104 LEU A C 1
ATOM 747 O O . LEU A 1 104 ? 7.905 -3.965 1.253 1.00 80.94 104 LEU A O 1
ATOM 751 N N . VAL A 1 105 ? 8.819 -1.919 1.285 1.00 85.69 105 VAL A N 1
ATOM 752 C CA . VAL A 1 105 ? 8.370 -1.551 2.627 1.00 85.69 105 VAL A CA 1
ATOM 753 C C . VAL A 1 105 ? 7.316 -0.466 2.520 1.00 85.69 105 VAL A C 1
ATOM 755 O O . VAL A 1 105 ? 7.313 0.296 1.552 1.00 85.69 105 VAL A O 1
ATOM 758 N N . TYR A 1 106 ? 6.425 -0.392 3.495 1.00 86.12 106 TYR A N 1
ATOM 759 C CA . TYR A 1 106 ? 5.432 0.664 3.557 1.00 86.12 106 TYR A CA 1
ATOM 760 C C . TYR A 1 106 ? 5.263 1.198 4.971 1.00 86.12 106 TYR A C 1
ATOM 762 O O . TYR A 1 106 ? 5.333 0.440 5.938 1.00 86.12 106 TYR A O 1
ATOM 770 N N . ASP A 1 107 ? 4.957 2.490 5.039 1.00 87.19 107 ASP A N 1
ATOM 771 C CA . ASP A 1 107 ? 4.532 3.180 6.250 1.00 87.19 107 ASP A CA 1
ATOM 772 C C . ASP A 1 107 ? 3.104 3.673 6.015 1.00 87.19 107 ASP A C 1
ATOM 774 O O . ASP A 1 107 ? 2.863 4.509 5.142 1.00 87.19 107 ASP A O 1
ATOM 778 N N . LEU A 1 108 ? 2.144 3.131 6.759 1.00 88.50 108 LEU A N 1
ATOM 779 C CA . LEU A 1 108 ? 0.749 3.560 6.746 1.00 88.50 108 LEU A CA 1
ATOM 780 C C . LEU A 1 108 ? 0.510 4.521 7.911 1.00 88.50 108 LEU A C 1
ATOM 782 O O . LEU A 1 108 ? 0.515 4.122 9.074 1.00 88.50 108 LEU A O 1
ATOM 786 N N . LEU A 1 109 ? 0.242 5.780 7.586 1.00 91.31 109 LEU A N 1
ATOM 787 C CA . LEU A 1 109 ? -0.241 6.783 8.518 1.00 91.31 109 LEU A CA 1
ATOM 788 C C . LEU A 1 109 ? -1.762 6.700 8.614 1.00 91.31 109 LEU A C 1
ATOM 790 O O . LEU A 1 109 ? -2.479 6.847 7.621 1.00 91.31 109 LEU A O 1
ATOM 794 N N . VAL A 1 110 ? -2.243 6.517 9.838 1.00 90.31 110 VAL A N 1
ATOM 795 C CA . VAL A 1 110 ? -3.648 6.692 10.200 1.00 90.31 110 VAL A CA 1
ATOM 796 C 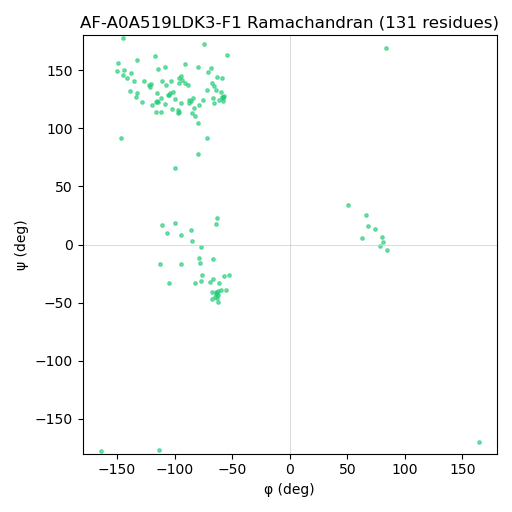C . VAL A 1 110 ? -3.807 8.108 10.730 1.00 90.31 110 VAL A C 1
ATOM 798 O O . VAL A 1 110 ? -3.128 8.500 11.678 1.00 90.31 110 VAL A O 1
ATOM 801 N N . ILE A 1 111 ? -4.682 8.874 10.097 1.00 92.06 111 ILE A N 1
ATOM 802 C CA . ILE A 1 111 ? -4.913 10.288 10.372 1.00 92.06 111 ILE A CA 1
ATOM 803 C C . ILE A 1 111 ? -6.311 10.423 10.971 1.00 92.06 111 ILE A C 1
ATOM 805 O O . ILE A 1 111 ? -7.292 9.940 10.393 1.00 92.06 111 ILE A O 1
ATOM 809 N N . ASP A 1 112 ? -6.395 11.064 12.133 1.00 88.88 112 ASP A N 1
ATOM 810 C CA . ASP A 1 112 ? -7.662 11.264 12.830 1.00 88.88 112 ASP A CA 1
ATOM 811 C C . ASP A 1 112 ? -8.529 12.341 12.156 1.00 88.88 112 ASP A C 1
ATOM 813 O O . ASP A 1 112 ? -8.079 13.045 11.247 1.00 88.88 112 ASP A O 1
ATOM 817 N N . THR A 1 113 ? -9.774 12.510 12.611 1.00 84.56 113 THR A N 1
ATOM 818 C CA . THR A 1 113 ? -10.708 13.513 12.060 1.00 84.56 113 THR A CA 1
ATOM 819 C C . THR A 1 113 ? -10.172 14.942 12.118 1.00 84.56 113 THR A C 1
ATOM 821 O O . THR A 1 113 ? -10.529 15.765 11.277 1.00 84.56 113 THR A O 1
ATOM 824 N N . ASP A 1 114 ? -9.284 15.221 13.073 1.00 85.69 114 ASP A N 1
ATOM 825 C CA . ASP A 1 114 ? -8.658 16.532 13.260 1.00 85.69 114 ASP A CA 1
ATOM 826 C C . ASP A 1 114 ? -7.420 16.737 12.362 1.00 85.69 114 ASP A C 1
ATOM 828 O O . ASP A 1 114 ? -6.741 17.760 12.448 1.00 85.69 114 ASP A O 1
ATOM 832 N N . GLY A 1 115 ? -7.102 15.767 11.496 1.00 81.31 115 GLY A N 1
ATOM 833 C CA . GLY A 1 115 ? -5.975 15.827 10.561 1.00 81.31 115 GLY A CA 1
ATOM 834 C C . GLY A 1 115 ? -4.613 15.504 11.182 1.00 81.31 115 GLY A C 1
ATOM 835 O O . GLY A 1 115 ? -3.588 15.645 10.515 1.00 81.31 115 GLY A O 1
ATOM 836 N N . LEU A 1 116 ? -4.578 15.069 12.444 1.00 80.88 116 LEU A N 1
ATOM 837 C CA . LEU A 1 116 ? -3.346 14.699 13.138 1.00 80.88 116 LEU A CA 1
ATOM 838 C C . LEU A 1 116 ? -3.007 13.214 12.915 1.00 80.88 116 LEU A C 1
ATOM 840 O O . LEU A 1 116 ? -3.903 12.371 13.013 1.00 80.88 116 LEU A O 1
ATOM 844 N N . PRO A 1 117 ? -1.731 12.866 12.652 1.00 83.81 117 PRO A N 1
ATOM 845 C CA . PRO A 1 117 ? -1.289 11.476 12.632 1.00 8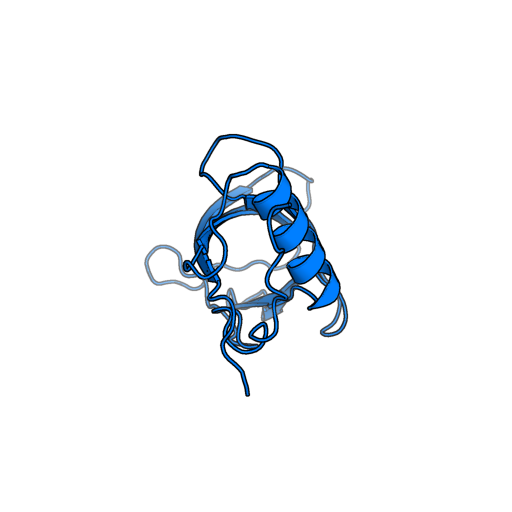3.81 117 PRO A CA 1
ATOM 846 C C . PRO A 1 117 ? -1.484 10.825 14.004 1.00 83.81 117 PRO A C 1
ATOM 848 O O . PRO A 1 117 ? -0.967 11.305 15.011 1.00 83.81 117 PRO A O 1
ATOM 851 N N . GLU A 1 118 ? -2.217 9.721 14.035 1.00 81.00 118 GLU A N 1
ATOM 852 C CA . GLU A 1 118 ? -2.563 8.985 15.252 1.00 81.00 118 GLU A CA 1
ATOM 853 C C . GLU A 1 118 ? -1.756 7.690 15.392 1.00 81.00 118 GLU A C 1
ATOM 855 O O . GLU A 1 118 ? -1.435 7.264 16.501 1.00 81.00 118 GLU A O 1
ATOM 860 N N . ALA A 1 119 ? -1.428 7.045 14.272 1.00 76.44 119 ALA A N 1
ATOM 861 C CA . ALA A 1 119 ? -0.608 5.842 14.257 1.00 76.44 119 ALA A CA 1
ATOM 862 C C . ALA A 1 119 ? 0.200 5.737 12.967 1.00 76.44 119 ALA A C 1
ATOM 864 O O . ALA A 1 119 ? -0.251 6.162 11.902 1.00 76.44 119 ALA A O 1
ATOM 865 N N . VAL A 1 120 ? 1.371 5.113 13.085 1.00 80.12 120 VAL A N 1
ATOM 866 C CA . VAL A 1 120 ? 2.183 4.658 11.958 1.00 80.12 120 VAL A CA 1
ATOM 867 C C . VAL A 1 120 ? 2.247 3.140 12.033 1.00 80.12 120 VAL A C 1
ATOM 869 O O . VAL A 1 120 ? 2.614 2.576 13.062 1.00 80.12 120 VAL A O 1
ATOM 872 N N . ILE A 1 121 ? 1.828 2.488 10.957 1.00 81.75 121 ILE A N 1
ATOM 873 C CA . ILE A 1 121 ? 1.852 1.040 10.801 1.00 81.75 121 ILE A CA 1
ATOM 874 C C . ILE A 1 121 ? 2.892 0.729 9.732 1.00 81.75 121 ILE A C 1
ATOM 876 O O . ILE A 1 121 ? 2.700 1.064 8.566 1.00 81.75 121 ILE A O 1
ATOM 880 N N . GLU A 1 122 ? 3.972 0.074 10.131 1.00 83.31 122 GLU A N 1
ATOM 881 C CA . GLU A 1 122 ? 5.045 -0.331 9.226 1.00 83.31 122 GLU A CA 1
ATOM 882 C C . GLU A 1 122 ? 4.824 -1.771 8.751 1.00 83.31 122 GLU A C 1
ATOM 884 O O . GLU A 1 122 ? 4.341 -2.630 9.497 1.00 83.31 122 GLU A O 1
ATOM 889 N N . GLY A 1 123 ? 5.196 -2.060 7.509 1.00 80.44 123 GLY A N 1
ATOM 890 C CA . GLY A 1 123 ? 5.170 -3.417 6.983 1.00 80.44 123 GLY A CA 1
ATOM 891 C C . GLY A 1 123 ? 5.977 -3.574 5.705 1.00 80.44 123 GLY A C 1
ATOM 892 O O . GLY A 1 123 ? 6.634 -2.649 5.229 1.00 80.44 123 GLY A O 1
ATOM 893 N N . SER A 1 124 ? 5.962 -4.781 5.148 1.00 82.69 124 SER A N 1
ATOM 894 C CA . SER A 1 124 ? 6.638 -5.071 3.888 1.00 82.69 124 SER A CA 1
ATOM 895 C C . SER A 1 124 ? 5.923 -6.154 3.095 1.00 82.69 124 SER A C 1
ATOM 897 O O . SER A 1 124 ? 5.183 -6.973 3.639 1.00 82.69 124 SER A O 1
ATOM 899 N N . PHE A 1 125 ? 6.138 -6.146 1.785 1.00 75.25 125 PHE A N 1
ATOM 900 C CA . PHE A 1 125 ? 5.660 -7.169 0.867 1.00 75.25 125 PHE A CA 1
ATOM 901 C C . PHE A 1 125 ? 6.699 -7.396 -0.232 1.00 75.25 125 PHE A C 1
ATOM 903 O O . PHE A 1 125 ? 7.452 -6.495 -0.595 1.00 75.25 125 PHE A O 1
ATOM 910 N N . THR A 1 126 ? 6.762 -8.611 -0.771 1.00 77.62 126 THR A N 1
ATOM 911 C CA . THR A 1 126 ? 7.738 -8.967 -1.808 1.00 77.62 126 THR A CA 1
ATOM 912 C C . THR A 1 126 ? 7.072 -9.068 -3.173 1.00 77.62 126 THR A C 1
ATOM 914 O O . THR A 1 126 ? 6.081 -9.770 -3.340 1.00 77.62 126 THR A O 1
ATOM 917 N N . VAL A 1 127 ? 7.631 -8.383 -4.167 1.00 73.12 127 VAL A N 1
ATOM 918 C CA . VAL A 1 127 ? 7.217 -8.449 -5.570 1.00 73.12 127 VAL A CA 1
ATOM 919 C C . VAL A 1 127 ? 8.160 -9.384 -6.321 1.00 73.12 127 VAL A C 1
ATOM 921 O O . VAL A 1 127 ? 9.374 -9.190 -6.312 1.00 73.12 127 VAL A O 1
ATOM 924 N N . HIS A 1 128 ? 7.608 -10.393 -6.992 1.00 72.44 128 HIS A N 1
ATOM 925 C CA . HIS A 1 128 ? 8.377 -11.350 -7.787 1.00 72.44 128 HIS A CA 1
ATOM 926 C C . HIS A 1 128 ? 8.255 -11.024 -9.287 1.00 72.44 128 HIS A C 1
ATOM 928 O O . HIS A 1 128 ? 7.149 -11.102 -9.832 1.00 72.44 128 HIS A O 1
ATOM 934 N N . PRO A 1 129 ? 9.352 -10.673 -9.985 1.00 66.12 129 PRO A N 1
ATOM 935 C CA . PRO A 1 129 ? 9.312 -10.461 -11.429 1.00 66.12 129 PRO A CA 1
ATOM 936 C C . PRO A 1 129 ? 9.125 -11.772 -12.196 1.00 66.12 129 PRO A C 1
ATOM 938 O O . PRO A 1 129 ? 9.628 -12.818 -11.796 1.00 66.12 129 PRO A O 1
ATOM 941 N N . GLY A 1 130 ? 8.453 -11.702 -13.347 1.00 56.81 130 GLY A N 1
ATOM 942 C CA . GLY A 1 130 ? 8.487 -12.775 -14.344 1.00 56.81 130 GLY A CA 1
ATOM 943 C C . GLY A 1 130 ? 7.688 -14.042 -14.025 1.00 56.81 130 GLY A C 1
ATOM 944 O O . GLY A 1 130 ? 7.851 -15.030 -14.735 1.00 56.81 130 GLY A O 1
ATOM 945 N N . VAL A 1 131 ? 6.801 -14.043 -13.025 1.00 51.47 131 VAL A N 1
ATOM 946 C CA . VAL A 1 131 ? 5.807 -15.121 -12.894 1.00 51.47 131 VAL A CA 1
ATOM 947 C C . VAL A 1 131 ? 4.764 -14.960 -14.006 1.00 51.47 131 VAL A C 1
ATOM 949 O O . VAL A 1 131 ? 3.807 -14.202 -13.879 1.00 51.47 131 VAL A O 1
ATOM 952 N N . THR A 1 132 ? 5.002 -15.623 -15.139 1.00 39.53 132 THR A N 1
ATOM 953 C CA . THR A 1 132 ? 3.996 -15.877 -16.179 1.00 39.53 132 THR A CA 1
ATOM 954 C C . THR A 1 132 ? 2.828 -16.649 -15.572 1.00 39.53 132 THR A C 1
ATOM 956 O O . THR A 1 132 ? 3.052 -17.691 -14.953 1.00 39.53 132 THR A O 1
ATOM 959 N N . LEU A 1 133 ? 1.606 -16.143 -15.756 1.00 42.81 133 LEU A N 1
ATOM 960 C CA . LEU A 1 133 ? 0.387 -16.954 -15.688 1.00 42.81 133 LEU A CA 1
ATOM 961 C C . LEU A 1 133 ? 0.162 -17.637 -17.036 1.00 42.81 133 LEU A C 1
ATOM 963 O O . LEU A 1 133 ? 0.351 -16.945 -18.063 1.00 42.81 133 LEU A O 1
#

pLDDT: mean 78.08, std 14.02, range [39.53, 94.06]

Nearest PDB structures (foldseek):
  5xgu-assembly1_A  TM=5.449E-01  e=1.262E+00  Escherichia coli DEC6A
  6dnv-assembly2_B  TM=5.513E-01  e=2.414E+00  Neisseria meningitidis alpha14
  7edo-assembly2_D  TM=2.769E-01  e=2.146E+00  Trichosurus vulpecula
  5y9h-assembly2_B  TM=3.126E-01  e=2.881E+00  Salmonella enterica subsp. enterica serovar Typhimurium
  5w3d-assembly1_A  TM=2.501E-01  e=3.869E+00  Drosophila melanogaster

Radius of gyration: 15.62 Å; Cα contacts (8 Å, |Δi|>4): 271; chains: 1; bounding box: 37×34×45 Å

Mean predicted aligned error: 7.71 Å